Protein AF-A0A916VKD2-F1 (afdb_monomer_lite)

Structure (mmCIF, N/CA/C/O backbone):
data_AF-A0A916VKD2-F1
#
_entry.id   AF-A0A916VKD2-F1
#
loop_
_atom_site.group_PDB
_atom_site.id
_atom_site.type_symbol
_atom_site.label_atom_id
_atom_site.label_alt_id
_atom_site.label_comp_id
_atom_site.label_asym_id
_atom_site.label_entity_id
_atom_site.label_seq_id
_atom_site.pdbx_PDB_ins_code
_atom_site.Cartn_x
_atom_site.Cartn_y
_atom_site.Cartn_z
_atom_site.occupancy
_atom_site.B_iso_or_equiv
_atom_site.auth_seq_id
_atom_site.auth_comp_id
_atom_site.auth_asym_id
_atom_site.auth_atom_id
_atom_site.pdbx_PDB_model_num
ATOM 1 N N . MET A 1 1 ? -6.253 -3.872 7.130 1.00 96.81 1 MET A N 1
ATOM 2 C CA . MET A 1 1 ? -5.396 -2.713 6.812 1.00 96.81 1 MET A CA 1
ATOM 3 C C . MET A 1 1 ? -4.629 -2.945 5.514 1.00 96.81 1 MET A C 1
ATOM 5 O O . MET A 1 1 ? -4.054 -4.015 5.349 1.00 96.81 1 MET A O 1
ATOM 9 N N . GLU A 1 2 ? -4.593 -1.966 4.612 1.00 97.75 2 GLU A N 1
ATOM 10 C CA . GLU A 1 2 ? -3.700 -1.963 3.439 1.00 97.75 2 GLU A CA 1
ATOM 11 C C . GLU A 1 2 ? -2.477 -1.068 3.691 1.00 97.75 2 GLU A C 1
ATOM 13 O O . GLU A 1 2 ? -2.621 0.100 4.051 1.00 97.75 2 GLU A O 1
ATOM 18 N N . LEU A 1 3 ? -1.279 -1.623 3.495 1.00 97.94 3 LEU A N 1
ATOM 19 C CA . LEU A 1 3 ? 0.017 -0.969 3.684 1.00 97.94 3 LEU A CA 1
ATOM 20 C C . LEU A 1 3 ? 0.555 -0.453 2.347 1.00 97.94 3 LEU A C 1
ATOM 22 O O . LEU A 1 3 ? 0.993 -1.248 1.503 1.00 97.94 3 LEU A O 1
ATOM 26 N N . GLY A 1 4 ? 0.566 0.871 2.183 1.00 96.94 4 GLY A N 1
ATOM 27 C CA . GLY A 1 4 ? 0.876 1.525 0.912 1.00 96.94 4 GLY A CA 1
ATOM 28 C C . GLY A 1 4 ? -0.304 1.429 -0.054 1.00 96.94 4 GLY A C 1
ATOM 29 O O . GLY A 1 4 ? -0.173 0.864 -1.137 1.00 96.94 4 GLY A O 1
ATOM 30 N N . VAL A 1 5 ? -1.467 1.939 0.367 1.00 97.50 5 VAL A N 1
ATOM 31 C CA . VAL A 1 5 ? -2.735 1.897 -0.390 1.00 97.50 5 VAL A CA 1
ATOM 32 C C . VAL A 1 5 ? -2.654 2.651 -1.722 1.00 97.50 5 VAL A C 1
ATOM 34 O O . VAL A 1 5 ? -3.460 2.419 -2.632 1.00 97.50 5 VAL A O 1
ATOM 37 N N . GLY A 1 6 ? -1.680 3.550 -1.878 1.00 96.88 6 GLY A N 1
ATOM 38 C CA . GLY A 1 6 ? -1.437 4.296 -3.099 1.00 96.88 6 GLY A CA 1
ATOM 39 C C . GLY A 1 6 ? -2.689 5.037 -3.551 1.00 96.88 6 GLY A C 1
ATOM 40 O O . GLY A 1 6 ? -3.301 5.791 -2.801 1.00 96.88 6 GLY A O 1
ATOM 41 N N . THR A 1 7 ? -3.093 4.805 -4.800 1.00 97.31 7 THR A N 1
ATOM 42 C CA . THR A 1 7 ? -4.310 5.407 -5.373 1.00 97.31 7 THR A CA 1
ATOM 43 C C . THR A 1 7 ? -5.590 4.612 -5.073 1.00 97.31 7 THR A C 1
ATOM 45 O O . THR A 1 7 ? -6.645 4.930 -5.618 1.00 97.31 7 THR A O 1
ATOM 48 N N . GLY A 1 8 ? -5.531 3.555 -4.258 1.00 96.94 8 GLY A N 1
ATOM 49 C CA . GLY A 1 8 ? -6.698 2.770 -3.841 1.00 96.94 8 GLY A CA 1
ATOM 50 C C . GLY A 1 8 ? -7.229 1.776 -4.879 1.00 96.94 8 GLY A C 1
ATOM 51 O O . GLY A 1 8 ? -8.409 1.450 -4.850 1.00 96.94 8 GLY A O 1
ATOM 52 N N . LEU A 1 9 ? -6.404 1.304 -5.824 1.00 96.06 9 LEU A N 1
ATOM 53 C CA . LEU A 1 9 ? -6.847 0.344 -6.857 1.00 96.06 9 LEU A CA 1
ATOM 54 C C . LEU A 1 9 ? -7.313 -0.995 -6.269 1.00 96.06 9 LEU A C 1
ATOM 56 O O . LEU A 1 9 ? -8.299 -1.569 -6.734 1.00 96.06 9 LEU A O 1
ATOM 60 N N . VAL A 1 10 ? -6.576 -1.518 -5.287 1.00 95.50 10 VAL A N 1
ATOM 61 C CA . VAL A 1 10 ? -6.919 -2.786 -4.631 1.00 95.50 10 VAL A CA 1
ATOM 62 C C . VAL A 1 10 ? -8.052 -2.562 -3.644 1.00 95.50 10 VAL A C 1
ATOM 64 O O . VAL A 1 10 ? -9.058 -3.266 -3.734 1.00 95.50 10 VAL A O 1
ATOM 67 N N . ALA A 1 11 ? -7.933 -1.536 -2.794 1.00 96.38 11 ALA A N 1
ATOM 68 C CA . ALA A 1 11 ? -8.989 -1.086 -1.894 1.00 96.38 11 ALA A CA 1
ATOM 69 C C . ALA A 1 11 ? -10.361 -1.012 -2.582 1.00 96.38 11 ALA A C 1
ATOM 71 O O . ALA A 1 11 ? -11.310 -1.607 -2.086 1.00 96.38 11 ALA A O 1
ATOM 72 N N . GLU A 1 12 ? -10.464 -0.386 -3.764 1.00 96.75 12 GLU A N 1
ATOM 73 C CA . GLU A 1 12 ? -11.730 -0.247 -4.500 1.00 96.75 12 GLU A CA 1
ATOM 74 C C . GLU A 1 12 ? -12.382 -1.601 -4.797 1.00 96.75 12 GLU A C 1
ATOM 76 O O . GLU A 1 12 ? -13.587 -1.781 -4.622 1.00 96.75 12 GLU A O 1
ATOM 81 N N . LYS A 1 13 ? -11.586 -2.571 -5.248 1.00 95.69 13 LYS A N 1
ATOM 82 C CA . LYS A 1 13 ? -12.077 -3.918 -5.549 1.00 95.69 13 LYS A CA 1
ATOM 83 C C . LYS A 1 13 ? -12.440 -4.670 -4.274 1.00 95.69 13 LYS A C 1
ATOM 85 O O . LYS A 1 13 ? -13.422 -5.408 -4.275 1.00 95.69 13 LYS A O 1
ATOM 90 N N . LEU A 1 14 ? -11.650 -4.501 -3.216 1.00 95.12 14 LEU A N 1
ATOM 91 C CA . LEU A 1 14 ? -11.833 -5.202 -1.952 1.00 95.12 14 LEU A CA 1
ATOM 92 C C . LEU A 1 14 ? -13.121 -4.762 -1.258 1.00 95.12 14 LEU A C 1
ATOM 94 O O . LEU A 1 14 ? -13.959 -5.612 -0.976 1.00 95.12 14 LEU A O 1
ATOM 98 N N . ILE A 1 15 ? -13.322 -3.456 -1.070 1.00 94.88 15 ILE A N 1
ATOM 99 C CA . ILE A 1 15 ? -14.518 -2.917 -0.403 1.00 94.88 15 ILE A CA 1
ATOM 100 C C . ILE A 1 15 ? -15.796 -3.195 -1.204 1.00 94.88 15 ILE A C 1
ATOM 102 O O . ILE A 1 15 ? -16.846 -3.431 -0.624 1.00 94.88 15 ILE A O 1
ATOM 106 N N . LYS A 1 16 ? -15.720 -3.238 -2.544 1.00 94.25 16 LYS A N 1
ATOM 107 C CA . LYS A 1 16 ? -16.862 -3.633 -3.388 1.00 94.25 16 LYS A CA 1
ATOM 108 C C . LYS A 1 16 ? -17.229 -5.107 -3.210 1.00 94.25 16 LYS A C 1
ATOM 110 O O . LYS A 1 16 ? -18.401 -5.454 -3.287 1.00 94.25 16 LYS A O 1
ATOM 115 N N . LYS A 1 17 ? -16.234 -5.980 -3.023 1.00 96.25 17 LYS A N 1
ATOM 116 C CA . LYS A 1 17 ? -16.448 -7.424 -2.832 1.00 96.25 17 LYS A CA 1
ATOM 117 C C . LYS A 1 17 ? -16.842 -7.784 -1.403 1.00 96.25 17 LYS A C 1
ATOM 119 O O . LYS A 1 17 ? -17.549 -8.766 -1.214 1.00 96.25 17 LYS A O 1
ATOM 124 N N . LEU A 1 18 ? -16.362 -7.024 -0.426 1.00 95.06 18 LEU A N 1
ATOM 125 C CA . LEU A 1 18 ? -16.580 -7.235 1.000 1.00 95.06 18 LEU A CA 1
ATOM 126 C C . LEU A 1 18 ? -17.130 -5.933 1.604 1.00 95.06 18 LEU A C 1
ATOM 128 O O . LEU A 1 18 ? -16.378 -5.215 2.251 1.00 95.06 18 LEU A O 1
ATOM 132 N N . PRO A 1 19 ? -18.407 -5.587 1.374 1.00 90.50 19 PRO A N 1
ATOM 133 C CA . PRO A 1 19 ? -18.957 -4.285 1.771 1.00 90.50 19 PRO A CA 1
ATOM 134 C C . PRO A 1 19 ? -18.961 -4.050 3.286 1.00 90.50 19 PRO A C 1
ATOM 136 O O . PRO A 1 19 ? -18.865 -2.910 3.722 1.00 90.50 19 PRO A O 1
ATOM 139 N N . GLU A 1 20 ? -19.007 -5.123 4.076 1.00 93.94 20 GLU A N 1
ATOM 140 C CA . GLU A 1 20 ? -19.009 -5.072 5.544 1.00 93.94 20 GLU A CA 1
ATOM 141 C C . GLU A 1 20 ? -17.596 -5.004 6.152 1.00 93.94 20 GLU A C 1
ATOM 143 O O . GLU A 1 20 ? -17.440 -5.049 7.372 1.00 93.94 20 GLU A O 1
ATOM 148 N N . ILE A 1 21 ? -16.539 -4.965 5.330 1.00 94.50 21 ILE A N 1
ATOM 149 C CA . ILE A 1 21 ? -15.171 -4.937 5.849 1.00 94.50 21 ILE A CA 1
ATOM 150 C C . ILE A 1 21 ? -14.853 -3.568 6.465 1.00 94.50 21 ILE A C 1
ATOM 152 O O . ILE A 1 21 ? -14.966 -2.529 5.815 1.00 94.50 21 ILE A O 1
ATOM 156 N N . ASP A 1 22 ? -14.366 -3.571 7.705 1.00 95.00 22 ASP A N 1
ATOM 157 C CA . ASP A 1 22 ? -13.750 -2.391 8.315 1.00 95.00 22 ASP A CA 1
ATOM 158 C C . ASP A 1 22 ? -12.355 -2.178 7.705 1.00 95.00 22 ASP A C 1
ATOM 160 O O . ASP A 1 22 ? -11.349 -2.778 8.106 1.00 95.00 22 ASP A O 1
ATOM 164 N N . PHE A 1 23 ? -12.319 -1.384 6.634 1.00 96.62 23 PHE A N 1
ATOM 165 C CA . PHE A 1 23 ? -11.113 -1.115 5.865 1.00 96.62 23 PHE A CA 1
ATOM 166 C C . PHE A 1 23 ? -10.438 0.186 6.295 1.00 96.62 23 PHE A C 1
ATOM 168 O O . PHE A 1 23 ? -11.039 1.259 6.266 1.00 96.62 23 PHE A O 1
ATOM 175 N N . LEU A 1 24 ? -9.130 0.092 6.541 1.00 97.62 24 LEU A N 1
ATOM 176 C CA . LEU A 1 24 ? -8.231 1.233 6.664 1.00 97.62 24 LEU A CA 1
ATOM 177 C C . LEU A 1 24 ? -7.041 1.052 5.721 1.00 97.62 24 LEU A C 1
ATOM 179 O O . LEU A 1 24 ? -6.381 0.008 5.739 1.00 97.62 24 LEU A O 1
ATOM 183 N N . GLY A 1 25 ? -6.765 2.068 4.909 1.00 97.62 25 GLY A N 1
ATOM 184 C CA . GLY A 1 25 ? -5.574 2.140 4.066 1.00 97.62 25 GLY A CA 1
ATOM 185 C C . GLY A 1 25 ? -4.610 3.209 4.564 1.00 97.62 25 GLY A C 1
ATOM 186 O O . GLY A 1 25 ? -5.041 4.308 4.914 1.00 97.62 25 GLY A O 1
ATOM 187 N N . ILE A 1 26 ? -3.313 2.909 4.559 1.00 98.00 26 ILE A N 1
ATOM 188 C CA . ILE A 1 26 ? -2.268 3.896 4.842 1.00 98.00 26 ILE A CA 1
ATOM 189 C C . ILE A 1 26 ? -1.365 4.118 3.639 1.00 98.00 26 ILE A C 1
ATOM 191 O O . ILE A 1 26 ? -1.062 3.179 2.902 1.00 98.00 26 ILE A O 1
ATOM 195 N N . ASP A 1 27 ? -0.883 5.341 3.468 1.00 98.06 27 ASP A N 1
ATOM 196 C CA . ASP A 1 27 ? 0.214 5.653 2.552 1.00 98.06 27 ASP A CA 1
ATOM 197 C C . ASP A 1 27 ? 1.047 6.803 3.118 1.00 98.06 27 ASP A C 1
ATOM 199 O O . ASP A 1 27 ? 0.496 7.692 3.765 1.00 98.06 27 ASP A O 1
ATOM 203 N N . PHE A 1 28 ? 2.352 6.819 2.843 1.00 96.25 28 PHE A N 1
ATOM 204 C CA . PHE A 1 28 ? 3.228 7.920 3.255 1.00 96.25 28 PHE A CA 1
ATOM 205 C C . PHE A 1 28 ? 3.158 9.113 2.284 1.00 96.25 28 PHE A C 1
ATOM 207 O O . PHE A 1 28 ? 3.657 10.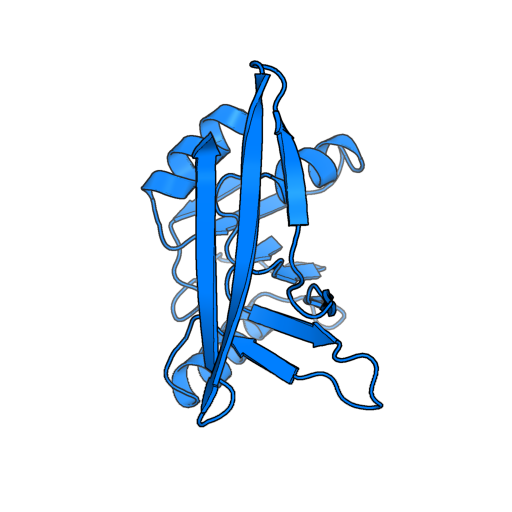198 2.592 1.00 96.25 28 PHE A O 1
ATOM 214 N N . THR A 1 29 ? 2.557 8.923 1.106 1.00 96.38 29 THR A N 1
ATOM 215 C CA . THR A 1 29 ? 2.449 9.919 0.041 1.00 96.38 29 THR A CA 1
ATOM 216 C C . THR A 1 29 ? 1.050 10.529 0.019 1.00 96.38 29 THR A C 1
ATOM 218 O O . THR A 1 29 ? 0.100 9.956 -0.517 1.00 96.38 29 THR A O 1
ATOM 221 N N . GLU A 1 30 ? 0.920 11.752 0.527 1.00 96.94 30 GLU A N 1
ATOM 222 C CA . GLU A 1 30 ? -0.369 12.449 0.612 1.00 96.94 30 GLU A CA 1
ATOM 223 C C . GLU A 1 30 ? -1.067 12.608 -0.753 1.00 96.94 30 GLU A C 1
ATOM 225 O O . GLU A 1 30 ? -2.279 12.417 -0.872 1.00 96.94 30 GLU A O 1
ATOM 230 N N . SER A 1 31 ? -0.307 12.873 -1.821 1.00 97.38 31 SER A N 1
ATOM 231 C CA . SER A 1 31 ? -0.864 13.018 -3.174 1.00 97.38 31 SER A CA 1
ATOM 232 C C . SER A 1 31 ? -1.495 11.728 -3.714 1.00 97.38 31 SER A C 1
ATOM 234 O O . SER A 1 31 ? -2.428 11.787 -4.520 1.00 97.38 31 SER A O 1
ATOM 236 N N . MET A 1 32 ? -1.040 10.559 -3.251 1.00 97.25 32 MET A N 1
ATOM 237 C CA . MET A 1 32 ? -1.661 9.274 -3.574 1.00 97.25 32 MET A CA 1
ATOM 238 C C . MET A 1 32 ? -2.979 9.105 -2.820 1.00 97.25 32 MET A C 1
ATOM 240 O O . MET A 1 32 ? -3.988 8.755 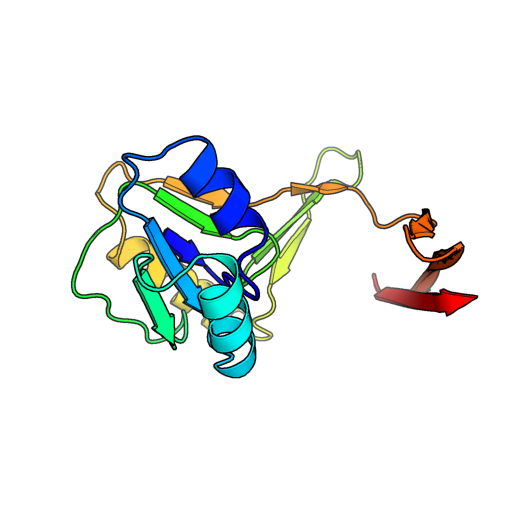-3.437 1.00 97.25 32 MET A O 1
ATOM 244 N N . LEU A 1 33 ? -3.015 9.476 -1.537 1.00 97.69 33 LEU A N 1
ATOM 245 C CA . LEU A 1 33 ? -4.237 9.447 -0.729 1.00 97.69 33 LEU A CA 1
ATOM 246 C C . LEU A 1 33 ? -5.316 10.396 -1.247 1.00 97.69 33 LEU A C 1
ATOM 248 O O . LEU A 1 33 ? -6.497 10.060 -1.187 1.00 97.69 33 LEU A O 1
ATOM 252 N N . LEU A 1 34 ? -4.946 11.553 -1.803 1.00 97.00 34 LEU A N 1
ATOM 253 C CA . LEU A 1 34 ? -5.901 12.437 -2.481 1.00 97.00 34 LEU A CA 1
ATOM 254 C C . LEU A 1 34 ? -6.595 11.723 -3.650 1.00 97.00 34 LEU A C 1
ATOM 256 O O . LEU A 1 34 ? -7.821 11.774 -3.761 1.00 97.00 34 LEU A O 1
ATOM 260 N N . LYS A 1 35 ? -5.837 10.995 -4.479 1.00 97.81 35 LYS A N 1
ATOM 261 C CA . LYS A 1 35 ? -6.392 10.185 -5.578 1.00 97.81 35 LYS A CA 1
ATOM 262 C C . LYS A 1 35 ? -7.226 9.012 -5.055 1.00 97.81 35 LYS A C 1
ATOM 264 O O . LYS A 1 35 ? -8.288 8.730 -5.605 1.00 97.81 35 LYS A O 1
ATOM 269 N N . ALA A 1 36 ? -6.785 8.357 -3.981 1.00 97.69 36 ALA A N 1
ATOM 270 C CA . ALA A 1 36 ? -7.539 7.277 -3.347 1.00 97.69 36 ALA A CA 1
ATOM 271 C C . ALA A 1 36 ? -8.886 7.765 -2.800 1.00 97.69 36 ALA A C 1
ATOM 273 O O . ALA A 1 36 ? -9.906 7.139 -3.067 1.00 97.69 36 ALA A O 1
ATOM 274 N N . ARG A 1 37 ? -8.928 8.920 -2.124 1.00 96.81 37 ARG A N 1
ATOM 275 C CA . ARG A 1 37 ? -10.176 9.537 -1.638 1.00 96.81 37 ARG A CA 1
ATOM 276 C C . ARG A 1 37 ? -11.154 9.844 -2.771 1.00 96.81 37 ARG A C 1
ATOM 278 O O . ARG A 1 37 ? -12.349 9.607 -2.625 1.00 96.81 37 ARG A O 1
ATOM 285 N N . GLN A 1 38 ? -10.659 10.336 -3.908 1.00 96.56 38 GLN A N 1
ATOM 286 C CA . GLN A 1 38 ? -11.494 10.565 -5.093 1.00 96.56 38 GLN A CA 1
ATOM 287 C C . GLN A 1 38 ? -12.073 9.259 -5.653 1.00 96.56 38 GLN A C 1
ATOM 289 O O . GLN A 1 38 ? -13.226 9.238 -6.072 1.00 96.56 38 GLN A O 1
ATOM 294 N N . ARG A 1 39 ? -11.293 8.171 -5.642 1.00 96.81 39 ARG A N 1
ATOM 295 C CA . ARG A 1 39 ? -11.714 6.858 -6.151 1.00 96.81 39 ARG A CA 1
ATOM 296 C C . ARG A 1 39 ? -12.687 6.131 -5.223 1.00 96.81 39 ARG A C 1
ATOM 298 O O . ARG A 1 39 ? -13.659 5.556 -5.697 1.00 96.81 39 ARG A O 1
ATOM 305 N N . LEU A 1 40 ? -12.397 6.107 -3.926 1.00 95.19 40 LEU A N 1
ATOM 306 C CA . LEU A 1 40 ? -13.107 5.288 -2.937 1.00 95.19 40 LEU A CA 1
ATOM 307 C C . LEU A 1 40 ? -14.295 6.018 -2.297 1.00 95.19 40 LEU A C 1
ATOM 309 O O . LEU A 1 40 ? -15.158 5.384 -1.694 1.00 95.19 40 LEU A O 1
ATOM 313 N N . GLY A 1 41 ? -14.350 7.344 -2.433 1.00 90.00 41 GLY A N 1
ATOM 314 C CA . GLY A 1 41 ? -15.310 8.188 -1.735 1.00 90.00 41 GLY A CA 1
ATOM 315 C C . GLY A 1 41 ? -14.863 8.536 -0.311 1.00 90.00 41 GLY A C 1
ATOM 316 O O . GLY A 1 41 ? -13.823 8.098 0.178 1.00 90.00 41 GLY A O 1
ATOM 317 N N . LYS A 1 42 ? -15.662 9.368 0.368 1.00 80.81 42 LYS A N 1
ATOM 318 C CA . LYS A 1 42 ? -15.329 9.927 1.693 1.00 80.81 42 LYS A CA 1
ATOM 319 C C . LYS A 1 42 ? -15.508 8.950 2.863 1.00 80.81 42 LYS A C 1
ATOM 321 O O . LYS A 1 42 ? -15.063 9.259 3.959 1.00 80.81 42 LYS A O 1
ATOM 326 N N . ASN A 1 43 ? -16.144 7.801 2.636 1.00 83.56 43 ASN A N 1
ATOM 327 C CA . ASN A 1 43 ? -16.535 6.869 3.701 1.00 83.56 43 ASN A CA 1
ATOM 328 C C . ASN A 1 43 ? -15.472 5.802 4.007 1.00 83.56 43 ASN A C 1
ATOM 330 O O . ASN A 1 43 ? -15.699 4.950 4.856 1.00 83.56 43 ASN A O 1
ATOM 334 N N . VAL A 1 44 ? -14.330 5.824 3.314 1.00 92.81 44 VAL A N 1
ATOM 335 C CA . VAL A 1 44 ? -13.241 4.866 3.532 1.00 92.81 44 VAL A CA 1
ATOM 336 C C . VAL A 1 44 ? -12.139 5.519 4.359 1.00 92.81 44 VAL A C 1
ATOM 338 O O . VAL A 1 44 ? -11.660 6.601 4.007 1.00 92.81 44 VAL A O 1
ATOM 341 N N . ALA A 1 45 ? -11.713 4.858 5.438 1.00 95.62 45 ALA A N 1
ATOM 342 C CA . ALA A 1 45 ? -10.631 5.347 6.284 1.00 95.62 45 ALA A CA 1
ATOM 343 C C . ALA A 1 45 ? -9.292 5.289 5.530 1.00 95.62 45 ALA A C 1
ATOM 345 O O . ALA A 1 45 ? -8.820 4.224 5.123 1.00 95.62 45 ALA A O 1
ATOM 346 N N . LEU A 1 46 ? -8.682 6.459 5.330 1.00 97.69 46 LEU A N 1
ATOM 347 C CA . LEU A 1 46 ? -7.416 6.629 4.620 1.00 97.69 46 LEU A CA 1
ATOM 348 C C . LEU A 1 46 ? -6.504 7.571 5.402 1.00 97.69 46 LEU A C 1
ATOM 350 O O . LEU A 1 46 ? -6.806 8.762 5.511 1.00 97.69 46 LEU A O 1
ATOM 354 N N . HIS A 1 47 ? -5.403 7.045 5.933 1.00 97.44 47 HIS A N 1
ATOM 355 C CA . HIS A 1 47 ? -4.512 7.777 6.833 1.00 97.44 47 HIS A CA 1
ATOM 356 C C . HIS A 1 47 ? -3.160 8.058 6.164 1.00 97.44 47 HIS A C 1
ATOM 358 O O . HIS A 1 47 ? -2.596 7.204 5.475 1.00 97.44 47 HIS A O 1
ATOM 364 N N . HIS A 1 48 ? -2.655 9.279 6.356 1.00 97.75 48 HIS A N 1
ATOM 365 C CA . HIS A 1 48 ? -1.319 9.674 5.913 1.00 97.75 48 HIS A CA 1
ATOM 366 C C . HIS A 1 48 ? -0.307 9.259 6.970 1.00 97.75 48 HIS A C 1
ATOM 368 O O . HIS A 1 48 ? -0.117 9.954 7.958 1.00 97.75 48 HIS A O 1
ATOM 374 N N . GLU A 1 49 ? 0.302 8.096 6.768 1.00 97.69 49 GLU A N 1
ATOM 375 C CA . GLU A 1 49 ? 1.107 7.436 7.790 1.00 97.69 49 GLU A CA 1
ATOM 376 C C . GLU A 1 49 ? 2.367 6.830 7.195 1.00 97.69 49 GLU A C 1
ATOM 378 O O . GLU A 1 49 ? 2.398 6.345 6.061 1.00 97.69 49 GLU A O 1
ATOM 383 N N . ASN A 1 50 ? 3.419 6.805 8.006 1.00 96.94 50 ASN A N 1
ATOM 384 C CA . ASN A 1 50 ? 4.647 6.100 7.688 1.00 96.94 50 ASN A CA 1
ATOM 385 C C . ASN A 1 50 ? 4.663 4.768 8.436 1.00 96.94 50 ASN A C 1
ATOM 387 O O . ASN A 1 50 ? 4.639 4.743 9.661 1.00 96.94 50 ASN A O 1
ATOM 391 N N . VAL A 1 51 ? 4.794 3.653 7.716 1.00 97.31 51 VAL A N 1
ATOM 392 C CA . VAL A 1 51 ? 4.840 2.302 8.307 1.00 97.31 51 VAL A CA 1
ATOM 393 C C . VAL A 1 51 ? 5.897 2.146 9.417 1.00 97.31 51 VAL A C 1
ATOM 395 O O . VAL A 1 51 ? 5.750 1.314 10.309 1.00 97.31 51 VAL A O 1
ATOM 398 N N . LEU A 1 52 ? 6.956 2.965 9.411 1.00 97.56 52 LEU A N 1
ATOM 399 C CA . LEU A 1 52 ? 8.017 2.962 10.426 1.00 97.56 52 LEU A CA 1
ATOM 400 C C . LEU A 1 52 ? 7.638 3.635 11.749 1.00 97.56 52 LEU A C 1
ATOM 402 O O . LEU A 1 52 ? 8.373 3.468 12.728 1.00 97.56 52 LEU A O 1
ATOM 406 N N . THR A 1 53 ? 6.588 4.453 11.758 1.00 97.06 53 THR A N 1
ATOM 407 C CA . THR A 1 53 ? 6.209 5.306 12.896 1.00 97.06 53 THR A CA 1
ATOM 408 C C . THR A 1 53 ? 4.709 5.359 13.157 1.00 97.06 53 THR A C 1
ATOM 410 O O . THR A 1 53 ? 4.324 6.017 14.111 1.00 97.06 53 THR A O 1
ATOM 413 N N . MET A 1 54 ? 3.885 4.710 12.327 1.00 96.44 54 MET A N 1
ATOM 414 C CA . MET A 1 54 ? 2.433 4.690 12.485 1.00 96.44 54 MET A CA 1
ATOM 415 C C . MET A 1 54 ? 2.047 4.208 13.882 1.00 96.44 54 MET A C 1
ATOM 417 O O . MET A 1 54 ? 2.641 3.250 14.387 1.00 96.44 54 MET A O 1
ATOM 421 N N . ASP A 1 55 ? 1.040 4.860 14.443 1.00 95.56 55 ASP A N 1
ATOM 422 C CA . ASP A 1 55 ? 0.318 4.448 15.637 1.00 95.56 55 ASP A CA 1
ATOM 423 C C . ASP A 1 55 ? -1.162 4.708 15.367 1.00 95.56 55 ASP A C 1
ATOM 425 O O . ASP A 1 55 ? -1.612 5.849 15.296 1.00 95.56 55 ASP A O 1
ATOM 429 N N . LEU A 1 56 ? -1.897 3.640 15.077 1.00 95.19 56 LEU A N 1
ATOM 430 C CA . LEU A 1 56 ? -3.290 3.726 14.648 1.00 95.19 56 LEU A CA 1
ATOM 431 C C . LEU A 1 56 ? -4.261 3.546 15.819 1.00 95.19 56 LEU A C 1
ATOM 433 O O . LEU A 1 56 ? -5.467 3.502 15.584 1.00 95.19 56 LEU A O 1
ATOM 437 N N . GLU A 1 57 ? -3.746 3.374 17.045 1.00 92.62 57 GLU A N 1
ATOM 438 C CA . GLU A 1 57 ? -4.517 3.128 18.274 1.00 92.62 57 GLU A CA 1
ATOM 439 C C . GLU A 1 57 ? -5.536 1.974 18.151 1.00 92.62 57 GLU A C 1
ATOM 441 O O . GLU A 1 57 ? -6.525 1.889 18.879 1.00 92.62 57 GLU A O 1
ATOM 446 N N . ARG A 1 58 ? -5.310 1.051 17.208 1.00 94.88 58 ARG A N 1
ATOM 447 C CA . ARG A 1 58 ? -6.196 -0.082 16.932 1.00 94.88 58 ARG A CA 1
ATOM 448 C C . ARG A 1 58 ? -5.436 -1.278 16.382 1.00 94.88 58 ARG A C 1
ATOM 450 O O . ARG A 1 58 ? -4.393 -1.136 15.744 1.00 94.88 58 ARG A O 1
ATOM 457 N N . LYS A 1 59 ? -6.017 -2.462 16.575 1.00 97.69 59 LYS A N 1
ATOM 458 C CA . LYS A 1 59 ? -5.531 -3.714 15.990 1.00 97.69 59 LYS A CA 1
ATOM 459 C C . LYS A 1 59 ? -6.391 -4.160 14.809 1.00 97.69 59 LYS A C 1
ATOM 461 O O . LYS A 1 59 ? -7.562 -3.791 14.703 1.00 97.69 59 LYS A O 1
ATOM 466 N N . PHE A 1 60 ? -5.797 -4.955 13.924 1.00 98.25 60 PHE A N 1
ATOM 467 C CA . PHE A 1 60 ? -6.426 -5.493 12.722 1.00 98.25 60 PHE A CA 1
ATOM 468 C C . PHE A 1 60 ? -6.336 -7.021 12.676 1.00 98.25 60 PHE A C 1
ATOM 470 O O . PHE A 1 60 ? -5.333 -7.614 13.077 1.00 98.25 60 PHE A O 1
ATOM 477 N N . ASP A 1 61 ? -7.352 -7.653 12.091 1.00 98.31 61 ASP A N 1
ATOM 478 C CA . ASP A 1 61 ? -7.343 -9.095 11.802 1.00 98.31 61 ASP A CA 1
ATOM 479 C C . ASP A 1 61 ? -6.426 -9.444 10.627 1.00 98.31 61 ASP A C 1
ATOM 481 O O . ASP A 1 61 ? -5.879 -10.543 10.539 1.00 98.31 61 ASP A O 1
ATOM 485 N N . ALA A 1 62 ? -6.228 -8.492 9.716 1.00 97.81 62 ALA A N 1
ATOM 486 C CA . ALA A 1 62 ? -5.297 -8.639 8.615 1.00 97.81 62 ALA A CA 1
ATOM 487 C C . ALA A 1 62 ? -4.664 -7.305 8.215 1.00 97.81 62 ALA A C 1
ATOM 489 O O . ALA A 1 62 ? -5.331 -6.266 8.130 1.00 97.81 62 ALA A O 1
ATOM 490 N N . ALA A 1 63 ? -3.381 -7.363 7.884 1.00 97.81 63 ALA A N 1
ATOM 491 C CA . ALA A 1 63 ? -2.653 -6.345 7.151 1.00 97.81 63 ALA A CA 1
ATOM 492 C C . ALA A 1 63 ? -2.165 -6.950 5.834 1.00 97.81 63 ALA A C 1
ATOM 494 O O . ALA A 1 63 ? -1.772 -8.116 5.793 1.00 97.81 63 ALA A O 1
ATOM 495 N N . PHE A 1 64 ? -2.172 -6.180 4.753 1.00 97.25 64 PHE A N 1
ATOM 496 C CA . PHE A 1 64 ? -1.610 -6.645 3.493 1.00 97.25 64 PHE A CA 1
ATOM 497 C C . PHE A 1 64 ? -0.840 -5.554 2.766 1.00 97.25 64 PHE A C 1
ATOM 499 O O . PHE A 1 64 ? -1.155 -4.373 2.899 1.00 97.25 64 PHE A O 1
ATOM 506 N N . SER A 1 65 ? 0.162 -5.950 1.983 1.00 96.25 65 SER A N 1
ATOM 507 C CA . SER A 1 65 ? 0.855 -5.054 1.057 1.00 96.25 65 SER A CA 1
ATOM 508 C C . SER A 1 65 ? 0.806 -5.622 -0.355 1.00 96.25 65 SER A C 1
ATOM 510 O O . SER A 1 65 ? 1.204 -6.765 -0.583 1.00 96.25 65 SER A O 1
ATOM 512 N N . ASN A 1 66 ? 0.301 -4.819 -1.296 1.00 92.06 66 ASN A N 1
ATOM 513 C CA . ASN A 1 66 ? 0.250 -5.156 -2.716 1.00 92.06 66 ASN A CA 1
ATOM 514 C C . ASN A 1 66 ? 1.181 -4.234 -3.511 1.00 92.06 66 ASN A C 1
ATOM 516 O O . ASN A 1 66 ? 0.739 -3.273 -4.142 1.00 92.06 66 ASN A O 1
ATOM 520 N N . GLY A 1 67 ? 2.488 -4.491 -3.426 1.00 81.25 67 GLY A N 1
ATOM 521 C CA . GLY A 1 67 ? 3.512 -3.642 -4.044 1.00 81.25 67 GLY A CA 1
ATOM 522 C C . GLY A 1 67 ? 3.639 -2.240 -3.435 1.00 81.25 67 GLY A C 1
ATOM 523 O O . GLY A 1 67 ? 4.305 -1.395 -4.029 1.00 81.25 67 GLY A O 1
ATOM 524 N N . GLY A 1 68 ? 3.013 -2.008 -2.275 1.00 84.12 68 GLY A N 1
ATOM 525 C CA . GLY A 1 68 ? 3.005 -0.732 -1.562 1.00 84.12 68 GLY A CA 1
ATOM 526 C C . GLY A 1 68 ? 4.281 -0.508 -0.755 1.00 84.12 68 GLY A C 1
ATOM 527 O O . GLY A 1 68 ? 5.100 0.323 -1.118 1.00 84.12 68 GLY A O 1
ATOM 528 N N . VAL A 1 69 ? 4.471 -1.263 0.330 1.00 92.12 69 VAL A N 1
ATOM 529 C CA . VAL A 1 69 ? 5.701 -1.243 1.149 1.00 92.12 69 VAL A CA 1
ATOM 530 C C . VAL A 1 69 ? 6.582 -2.439 0.806 1.00 92.12 69 VAL A C 1
ATOM 532 O O . VAL A 1 69 ? 7.791 -2.289 0.621 1.00 92.12 69 VAL A O 1
ATOM 535 N N . TRP A 1 70 ? 5.957 -3.612 0.688 1.00 94.19 70 TRP A N 1
ATOM 536 C CA . TRP A 1 70 ? 6.624 -4.889 0.473 1.00 94.19 70 TRP A CA 1
ATOM 537 C C . TRP A 1 70 ? 5.963 -5.690 -0.638 1.00 94.19 70 TRP A C 1
ATOM 539 O O . TRP A 1 70 ? 4.783 -5.506 -0.951 1.00 94.19 70 TRP A O 1
ATOM 549 N N . ASN A 1 71 ? 6.726 -6.612 -1.211 1.00 90.88 71 ASN A N 1
ATOM 550 C CA . ASN A 1 71 ? 6.245 -7.537 -2.223 1.00 90.88 71 ASN A CA 1
ATOM 551 C C . ASN A 1 71 ? 7.134 -8.778 -2.287 1.00 90.88 71 ASN A C 1
ATOM 553 O O . ASN A 1 71 ? 8.295 -8.723 -1.882 1.00 90.88 71 ASN A O 1
ATOM 557 N N . PHE A 1 72 ? 6.622 -9.858 -2.862 1.00 90.88 72 PHE A N 1
ATOM 558 C CA . PHE A 1 72 ? 7.439 -10.995 -3.269 1.00 90.88 72 PHE A CA 1
ATOM 559 C C . PHE A 1 72 ? 7.399 -11.163 -4.784 1.00 90.88 72 PHE A C 1
ATOM 561 O O . PHE A 1 72 ? 6.363 -10.959 -5.415 1.00 90.88 72 PHE A O 1
ATOM 568 N N . LEU A 1 73 ? 8.530 -11.547 -5.362 1.00 88.19 73 LEU A N 1
ATOM 569 C CA . LEU A 1 73 ? 8.624 -11.992 -6.744 1.00 88.19 73 LEU A CA 1
ATOM 570 C C . LEU A 1 73 ? 8.748 -13.509 -6.770 1.00 88.19 73 LEU A C 1
ATOM 572 O O . LEU A 1 73 ? 9.624 -14.073 -6.113 1.00 88.19 73 LEU A O 1
ATOM 576 N N . ASP A 1 74 ? 7.899 -14.133 -7.567 1.00 88.19 74 ASP A N 1
ATOM 577 C CA . ASP A 1 74 ? 8.021 -15.519 -7.980 1.00 88.19 74 ASP A CA 1
ATOM 578 C C . ASP A 1 74 ? 8.789 -15.574 -9.305 1.00 88.19 74 ASP A C 1
ATOM 580 O O . ASP A 1 74 ? 8.356 -15.011 -10.320 1.00 88.19 74 ASP A O 1
ATOM 584 N N . LYS A 1 75 ? 9.954 -16.224 -9.282 1.00 79.38 75 LYS A N 1
ATOM 585 C CA . LYS A 1 75 ? 10.795 -16.424 -10.468 1.00 79.38 75 LYS A CA 1
ATOM 586 C C . LYS A 1 75 ? 10.463 -17.714 -11.232 1.00 79.38 75 LYS A C 1
ATOM 588 O O . LYS A 1 75 ? 11.103 -17.986 -12.242 1.00 79.38 75 LYS A O 1
ATOM 593 N N . GLY A 1 76 ? 9.459 -18.481 -10.802 1.00 70.69 76 GLY A N 1
ATOM 594 C CA . GLY A 1 76 ? 9.158 -19.812 -11.341 1.00 70.69 76 GLY A CA 1
ATOM 595 C C . GLY A 1 76 ? 10.136 -20.894 -10.868 1.00 70.69 76 GLY A C 1
ATOM 596 O O . GLY A 1 76 ? 10.140 -21.995 -11.412 1.00 70.69 76 GLY A O 1
ATOM 597 N N . GLU A 1 77 ? 10.960 -20.574 -9.870 1.00 67.31 77 GLU A N 1
ATOM 598 C CA . GLU A 1 77 ? 11.897 -21.475 -9.194 1.00 67.31 77 GLU A CA 1
ATOM 599 C C . GLU A 1 77 ? 11.348 -21.856 -7.804 1.00 67.31 77 GLU A C 1
ATOM 601 O O . GLU A 1 77 ? 10.240 -21.478 -7.430 1.00 67.31 77 GLU A O 1
ATOM 606 N N . 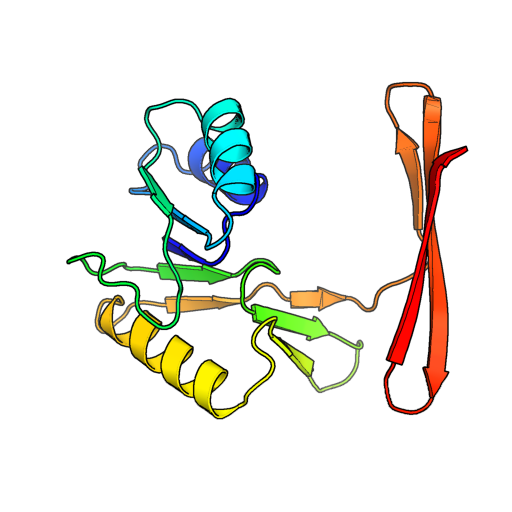THR A 1 78 ? 12.113 -22.597 -7.000 1.00 71.25 78 THR A N 1
ATOM 607 C CA . THR A 1 78 ? 11.723 -22.983 -5.629 1.00 71.25 78 THR A CA 1
ATOM 608 C C . THR A 1 78 ? 11.784 -21.838 -4.611 1.00 71.25 78 THR A C 1
ATOM 610 O O . THR A 1 78 ? 11.551 -22.067 -3.425 1.00 71.25 78 THR A O 1
ATOM 613 N N . GLU A 1 79 ? 12.123 -20.619 -5.038 1.00 79.75 79 GLU A N 1
ATOM 614 C CA . GLU A 1 79 ? 12.419 -19.494 -4.153 1.00 79.75 79 GLU A CA 1
ATOM 615 C C . GLU A 1 79 ? 11.624 -18.234 -4.512 1.00 79.75 79 GLU A C 1
ATOM 617 O O . GLU A 1 79 ? 11.520 -17.831 -5.673 1.00 79.75 79 GLU A O 1
ATOM 622 N N . TYR A 1 80 ? 11.116 -17.564 -3.476 1.00 86.88 80 TYR A N 1
ATOM 623 C CA . TYR A 1 80 ? 10.527 -16.234 -3.584 1.00 86.88 80 TYR A CA 1
ATOM 624 C C . TYR A 1 80 ? 11.562 -15.175 -3.214 1.00 86.88 80 TYR A C 1
ATOM 626 O O . TYR A 1 80 ? 12.198 -15.248 -2.163 1.00 86.88 80 TYR A O 1
ATOM 634 N N . THR A 1 81 ? 11.695 -14.140 -4.041 1.00 87.44 81 THR A N 1
ATOM 635 C CA . THR A 1 81 ? 12.552 -12.990 -3.726 1.00 87.44 81 THR A CA 1
ATOM 636 C C . THR A 1 81 ? 11.729 -11.897 -3.048 1.00 87.44 81 THR A C 1
ATOM 638 O O . THR A 1 81 ? 10.721 -11.453 -3.593 1.00 87.44 81 THR A O 1
ATOM 641 N N . PHE A 1 82 ? 12.157 -11.440 -1.872 1.00 89.44 82 PHE A N 1
ATOM 642 C CA . PHE A 1 82 ? 11.519 -10.334 -1.155 1.00 89.44 82 PHE A CA 1
ATOM 643 C C . PHE A 1 82 ? 11.973 -8.968 -1.689 1.00 89.44 82 PHE A C 1
ATOM 645 O O . PHE A 1 82 ? 13.166 -8.729 -1.868 1.00 89.44 82 PHE A O 1
ATOM 652 N N . PHE A 1 83 ? 11.024 -8.050 -1.867 1.00 86.94 83 PHE A N 1
ATOM 653 C CA . PHE A 1 83 ? 11.255 -6.663 -2.264 1.00 86.94 83 PHE A CA 1
ATOM 654 C C . PHE A 1 83 ? 10.654 -5.706 -1.246 1.00 86.94 83 PHE A C 1
ATOM 656 O O . PHE A 1 83 ? 9.574 -5.932 -0.697 1.00 86.94 83 PHE A O 1
ATOM 663 N N . SER A 1 84 ? 11.344 -4.589 -1.046 1.00 91.69 84 SER A N 1
ATOM 664 C CA . SER A 1 84 ? 10.926 -3.527 -0.146 1.00 91.69 84 SER A CA 1
ATOM 665 C C . SER A 1 84 ? 11.254 -2.173 -0.754 1.00 91.69 84 SER A C 1
ATOM 667 O O . SER A 1 84 ? 12.337 -1.984 -1.306 1.00 91.69 84 SER A O 1
ATOM 669 N N . HIS A 1 85 ? 10.353 -1.209 -0.584 1.00 90.75 85 HIS A N 1
ATOM 670 C CA . HIS A 1 85 ? 10.647 0.202 -0.870 1.00 90.75 85 HIS A CA 1
ATOM 671 C C . HIS A 1 85 ? 11.482 0.862 0.238 1.00 90.75 85 HIS A C 1
ATOM 673 O O . HIS A 1 85 ? 11.973 1.979 0.087 1.00 90.75 85 HIS A O 1
ATOM 679 N N . LEU A 1 86 ? 11.683 0.169 1.362 1.00 93.12 86 LEU A N 1
ATOM 680 C CA . LEU A 1 86 ? 12.59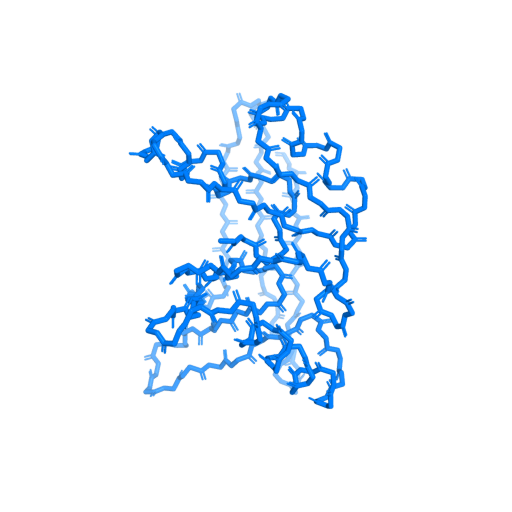7 0.583 2.421 1.00 93.12 86 LEU A CA 1
ATOM 681 C C . LEU A 1 86 ? 14.015 0.100 2.098 1.00 93.12 86 LEU A C 1
ATOM 683 O O . LEU A 1 86 ? 14.271 -1.099 2.064 1.00 93.12 86 LEU A O 1
ATOM 687 N N . VAL A 1 87 ? 14.945 1.043 1.939 1.00 89.50 87 VAL A N 1
ATOM 688 C CA . VAL A 1 87 ? 16.339 0.783 1.520 1.00 89.50 87 VAL A CA 1
ATOM 689 C C . VAL A 1 87 ? 17.168 0.042 2.578 1.00 89.50 87 VAL A C 1
ATOM 691 O O . VAL A 1 87 ? 18.101 -0.687 2.264 1.00 89.50 87 VAL A O 1
ATOM 694 N N . LYS A 1 88 ? 16.863 0.262 3.858 1.00 93.25 88 LYS A N 1
ATOM 695 C CA . LYS A 1 88 ? 17.677 -0.184 4.995 1.00 93.25 88 LYS A CA 1
ATOM 696 C C . LYS A 1 88 ? 17.046 -1.401 5.668 1.00 93.25 88 LYS A C 1
ATOM 698 O O . LYS A 1 88 ? 15.895 -1.321 6.090 1.00 93.25 88 LYS A O 1
ATOM 703 N N . VAL A 1 89 ? 17.807 -2.483 5.856 1.00 93.94 89 VAL A N 1
ATOM 704 C CA . VAL A 1 89 ? 17.330 -3.722 6.510 1.00 93.94 89 VAL A CA 1
ATOM 705 C C . VAL A 1 89 ? 16.751 -3.452 7.900 1.00 93.94 89 VAL A C 1
ATOM 707 O O . VAL A 1 89 ? 15.685 -3.957 8.238 1.00 93.94 89 VAL A O 1
ATOM 710 N N . GLN A 1 90 ? 17.376 -2.575 8.681 1.00 97.56 90 GLN A N 1
ATOM 711 C CA . GLN A 1 90 ? 16.863 -2.163 9.987 1.00 97.56 90 GLN A CA 1
ATOM 712 C C . GLN A 1 90 ? 15.482 -1.493 9.909 1.00 97.56 90 GLN A C 1
ATOM 714 O O . GLN A 1 90 ? 14.660 -1.676 10.802 1.00 97.56 90 GLN A O 1
ATOM 719 N N . ASN A 1 91 ? 15.198 -0.758 8.829 1.00 97.69 91 ASN A N 1
ATOM 720 C CA . ASN A 1 91 ? 13.886 -0.153 8.622 1.00 97.69 91 ASN A CA 1
ATOM 721 C C . ASN A 1 91 ? 12.862 -1.225 8.256 1.00 97.69 91 ASN A C 1
ATOM 723 O O . ASN A 1 91 ? 11.748 -1.167 8.757 1.00 97.69 91 ASN A O 1
ATOM 727 N N . ILE A 1 92 ? 13.249 -2.221 7.455 1.00 96.81 92 ILE A N 1
ATOM 728 C CA . ILE A 1 92 ? 12.399 -3.371 7.118 1.00 96.81 92 ILE A CA 1
ATOM 729 C C . ILE A 1 92 ? 11.989 -4.111 8.399 1.00 96.81 92 ILE A C 1
ATOM 731 O O . ILE A 1 92 ? 10.798 -4.275 8.666 1.00 96.81 92 ILE A O 1
ATOM 735 N N . ILE A 1 93 ? 12.958 -4.461 9.248 1.00 97.81 93 ILE A N 1
ATOM 736 C CA . ILE A 1 93 ? 12.709 -5.114 10.542 1.00 97.81 93 ILE A CA 1
ATOM 737 C C . ILE A 1 93 ? 11.791 -4.252 11.419 1.00 97.81 93 ILE A C 1
ATOM 739 O O . ILE A 1 93 ? 10.776 -4.737 11.918 1.00 97.81 93 ILE A O 1
ATOM 743 N N . LYS A 1 94 ? 12.091 -2.953 11.558 1.00 98.38 94 LYS A N 1
ATOM 744 C CA . LYS A 1 94 ? 11.260 -2.026 12.341 1.00 98.38 94 LYS A CA 1
ATOM 745 C C . LYS A 1 94 ? 9.824 -1.963 11.820 1.00 98.38 94 LYS A C 1
ATOM 747 O O . LYS A 1 94 ? 8.891 -1.995 12.615 1.00 98.38 94 LYS A O 1
ATOM 752 N N . SER A 1 95 ? 9.635 -1.889 10.504 1.00 97.75 95 SER A N 1
ATOM 753 C CA . SER A 1 95 ? 8.298 -1.860 9.908 1.00 97.75 95 SER A CA 1
ATOM 754 C C . SER A 1 95 ? 7.515 -3.149 10.158 1.00 97.75 95 SER A C 1
ATOM 756 O O . SER A 1 95 ? 6.317 -3.071 10.411 1.00 97.75 95 SER A O 1
ATOM 758 N N . PHE A 1 96 ? 8.166 -4.319 10.176 1.00 97.88 96 PHE A N 1
ATOM 759 C CA . PHE A 1 96 ? 7.494 -5.564 10.555 1.00 97.88 96 PHE A CA 1
ATOM 760 C C . PHE A 1 96 ? 7.065 -5.569 12.019 1.00 97.88 96 PHE A C 1
ATOM 762 O O . PHE A 1 96 ? 5.926 -5.932 12.298 1.00 97.88 96 PHE A O 1
ATOM 769 N N . HIS A 1 97 ? 7.918 -5.109 12.939 1.00 97.81 97 HIS A N 1
ATOM 770 C CA . HIS A 1 97 ? 7.520 -4.953 14.341 1.00 97.81 97 HIS A CA 1
ATOM 771 C C . HIS A 1 97 ? 6.339 -4.001 14.493 1.00 97.81 97 HIS A C 1
ATOM 773 O O . HIS A 1 97 ? 5.397 -4.303 15.220 1.00 97.81 97 HIS A O 1
ATOM 779 N N . ASN A 1 98 ? 6.359 -2.878 13.775 1.00 97.69 98 ASN A N 1
ATOM 780 C CA . ASN A 1 98 ? 5.284 -1.910 13.888 1.00 97.69 98 ASN A CA 1
ATOM 781 C C . ASN A 1 98 ? 3.960 -2.469 13.354 1.00 97.69 98 ASN A C 1
ATOM 783 O O . ASN A 1 98 ? 2.930 -2.339 14.006 1.00 97.69 98 ASN A O 1
ATOM 787 N N . VAL A 1 99 ? 3.978 -3.166 12.215 1.00 97.75 99 VAL A N 1
ATOM 788 C CA . VAL A 1 99 ? 2.786 -3.857 11.702 1.00 97.75 99 VAL A CA 1
ATOM 789 C C . VAL A 1 99 ? 2.316 -4.946 12.664 1.00 97.75 99 VAL A C 1
ATOM 791 O O . VAL A 1 99 ? 1.122 -5.024 12.928 1.00 97.75 99 VAL A O 1
ATOM 794 N N . ALA A 1 100 ? 3.224 -5.743 13.231 1.00 97.44 100 ALA A N 1
ATOM 795 C CA . ALA A 1 100 ? 2.875 -6.785 14.194 1.00 97.44 100 ALA A CA 1
ATOM 796 C C . ALA A 1 100 ? 2.186 -6.219 15.448 1.00 97.44 100 ALA A C 1
ATOM 798 O O . ALA A 1 100 ? 1.202 -6.791 15.904 1.00 97.44 100 ALA A O 1
ATOM 799 N N . ASN A 1 101 ? 2.626 -5.062 15.954 1.00 97.25 101 ASN A N 1
ATOM 800 C CA . ASN A 1 101 ? 1.982 -4.385 17.089 1.00 97.25 101 ASN A CA 1
ATOM 801 C C . ASN A 1 101 ? 0.535 -3.949 16.791 1.00 97.25 101 ASN A C 1
ATOM 803 O O . ASN A 1 101 ? -0.278 -3.839 17.708 1.00 97.25 101 ASN A O 1
ATOM 807 N N . HIS A 1 102 ? 0.210 -3.750 15.513 1.00 98.12 102 HIS A N 1
ATOM 808 C CA . HIS A 1 102 ? -1.124 -3.401 15.028 1.00 98.12 102 HIS A CA 1
ATOM 809 C C . HIS A 1 102 ? -1.933 -4.622 14.566 1.00 98.12 102 HIS A C 1
ATOM 811 O O . HIS A 1 102 ? -3.022 -4.464 14.018 1.00 98.12 102 HIS A O 1
ATOM 817 N N . LEU A 1 103 ? -1.448 -5.847 14.763 1.00 98.44 103 LEU A N 1
ATOM 818 C CA . LEU A 1 103 ? -2.210 -7.060 14.483 1.00 98.44 103 LEU A CA 1
ATOM 819 C C . LEU A 1 103 ? -2.777 -7.659 15.774 1.00 98.44 103 LEU A C 1
ATOM 821 O O . LEU A 1 103 ? -2.184 -7.578 16.854 1.00 98.44 103 LEU A O 1
ATOM 825 N N . ASN A 1 104 ? -3.952 -8.272 15.653 1.00 98.31 104 ASN A N 1
ATOM 826 C CA . ASN A 1 104 ? -4.458 -9.200 16.663 1.00 98.31 104 ASN A CA 1
ATOM 827 C C . ASN A 1 104 ? -3.526 -10.422 16.766 1.00 98.31 104 ASN A C 1
ATOM 829 O O . ASN A 1 104 ? -2.794 -10.715 15.823 1.00 98.31 104 ASN A O 1
ATOM 833 N N . ASP A 1 105 ? -3.576 -11.173 17.869 1.00 95.19 105 ASP A N 1
ATOM 834 C CA . ASP A 1 105 ? -2.659 -12.307 18.106 1.00 95.19 105 ASP A CA 1
ATOM 835 C C . ASP A 1 105 ? -2.753 -13.393 17.013 1.00 95.19 105 ASP A C 1
ATOM 837 O O . ASP A 1 105 ? -1.759 -14.019 16.651 1.00 95.19 105 ASP A O 1
ATOM 841 N N . ALA A 1 106 ? -3.946 -13.581 16.435 1.00 96.19 106 ALA A N 1
ATOM 842 C CA . ALA A 1 106 ? -4.188 -14.469 15.292 1.00 96.19 106 ALA A CA 1
ATOM 843 C C . ALA A 1 106 ? -4.155 -13.748 13.927 1.00 96.19 106 ALA A C 1
ATOM 845 O O . ALA A 1 106 ? -4.426 -14.364 12.888 1.00 96.19 106 ALA A O 1
ATOM 846 N N . GLY A 1 107 ? -3.842 -12.453 13.932 1.00 97.62 107 GLY A N 1
ATOM 847 C CA . GLY A 1 107 ? -3.867 -11.582 12.770 1.00 97.62 107 GLY A CA 1
ATOM 848 C C . GLY A 1 107 ? -2.856 -12.000 11.708 1.00 97.62 107 GLY A C 1
ATOM 849 O O . GLY A 1 107 ? -1.819 -12.605 11.993 1.00 97.62 107 GLY A O 1
ATOM 850 N N . LYS A 1 108 ? -3.171 -11.708 10.447 1.00 98.12 108 LYS A N 1
ATOM 851 C CA . LYS A 1 108 ? -2.351 -12.125 9.303 1.00 98.12 108 LYS A CA 1
ATOM 852 C C . LYS A 1 108 ? -1.680 -10.939 8.637 1.00 98.12 108 LYS A C 1
ATOM 854 O O . LYS A 1 108 ? -2.328 -9.942 8.336 1.00 98.12 108 LYS A O 1
ATOM 859 N N . LEU A 1 109 ? -0.395 -11.092 8.336 1.00 97.25 109 LEU A N 1
ATOM 860 C CA . LEU A 1 109 ? 0.290 -10.254 7.364 1.00 97.25 109 LEU A CA 1
ATOM 861 C C . LEU A 1 109 ? 0.328 -10.993 6.024 1.00 97.25 109 LEU A C 1
ATOM 863 O O . LEU A 1 109 ? 0.870 -12.092 5.933 1.00 97.25 109 LEU A O 1
ATOM 867 N N . ILE A 1 110 ? -0.278 -10.397 5.002 1.00 95.81 110 ILE A N 1
ATOM 868 C CA . ILE A 1 110 ? -0.433 -10.978 3.668 1.00 95.81 110 ILE A CA 1
ATOM 869 C C . ILE A 1 110 ? 0.406 -10.171 2.678 1.00 95.81 110 ILE A C 1
ATOM 871 O O . ILE A 1 110 ? 0.372 -8.940 2.659 1.00 95.81 110 ILE A O 1
ATOM 875 N N . PHE A 1 111 ? 1.135 -10.864 1.813 1.00 92.88 111 PHE A N 1
ATOM 876 C CA . PHE A 1 111 ? 1.928 -10.236 0.764 1.00 92.88 111 PHE A CA 1
ATOM 877 C C . PHE A 1 111 ? 1.355 -10.581 -0.601 1.00 92.88 111 PHE A C 1
ATOM 879 O O . PHE A 1 111 ? 0.948 -11.720 -0.838 1.00 92.88 111 PHE A O 1
ATOM 886 N N . SER A 1 112 ? 1.358 -9.613 -1.516 1.00 90.12 112 SER A N 1
ATOM 887 C CA . SER A 1 112 ? 1.242 -9.951 -2.928 1.00 90.12 112 SER A CA 1
ATOM 888 C C . SER A 1 112 ? 2.477 -10.723 -3.377 1.00 90.12 112 SER A C 1
ATOM 890 O O . SER A 1 112 ? 3.594 -10.430 -2.948 1.00 90.12 112 SER A O 1
ATOM 892 N N . VAL A 1 113 ? 2.258 -11.675 -4.277 1.00 89.25 113 VAL A N 1
ATOM 893 C CA . VAL A 1 113 ? 3.317 -12.329 -5.038 1.00 89.25 113 VAL A CA 1
ATOM 894 C C . VAL A 1 113 ? 3.119 -11.939 -6.495 1.00 89.25 113 VAL A C 1
ATOM 896 O O . VAL A 1 113 ? 2.022 -12.080 -7.038 1.00 89.25 113 VAL A O 1
ATOM 899 N N . GLN A 1 114 ? 4.156 -11.395 -7.115 1.00 85.12 114 GLN A N 1
ATOM 900 C CA . GLN A 1 114 ? 4.153 -11.017 -8.523 1.00 85.12 114 GLN A CA 1
ATOM 901 C C . GLN A 1 114 ? 5.063 -11.954 -9.307 1.00 85.12 114 GLN A C 1
ATOM 903 O O . GLN A 1 114 ? 6.089 -12.389 -8.804 1.00 85.12 114 GLN A O 1
ATOM 908 N N . GLY A 1 115 ? 4.693 -12.267 -10.547 1.00 82.69 115 GLY A N 1
ATOM 909 C CA . GLY A 1 115 ? 5.596 -12.970 -11.456 1.00 82.69 115 GLY A CA 1
ATOM 910 C C . GLY A 1 115 ? 6.687 -12.043 -11.991 1.00 82.69 115 GLY A C 1
ATOM 911 O O . GLY A 1 115 ? 6.554 -10.815 -11.931 1.00 82.69 115 GLY A O 1
ATOM 912 N N . VAL A 1 116 ? 7.735 -12.634 -12.569 1.00 81.19 116 VAL A N 1
ATOM 913 C CA . VAL A 1 116 ? 8.804 -11.905 -13.271 1.00 81.19 116 VAL A CA 1
ATOM 914 C C . VAL A 1 116 ? 8.217 -10.872 -14.232 1.00 81.19 116 VAL A C 1
ATOM 916 O O . VAL A 1 116 ? 7.314 -11.166 -15.024 1.00 81.19 116 VAL A O 1
ATOM 919 N N . HIS A 1 117 ? 8.732 -9.642 -14.162 1.00 80.50 117 HIS A N 1
ATOM 920 C CA . HIS A 1 117 ? 8.373 -8.623 -15.135 1.00 80.50 117 HIS A CA 1
ATOM 921 C C . HIS A 1 117 ? 8.762 -9.101 -16.535 1.00 80.50 117 HIS A C 1
ATOM 923 O O . HIS A 1 117 ? 9.908 -9.456 -16.791 1.00 80.50 117 HIS A O 1
ATOM 929 N N . LYS A 1 118 ? 7.787 -9.082 -17.437 1.00 85.56 118 LYS A N 1
ATOM 930 C CA . LYS A 1 118 ? 7.933 -9.459 -18.840 1.00 85.56 118 LYS A CA 1
ATOM 931 C C . LYS A 1 118 ? 7.563 -8.293 -19.736 1.00 85.56 118 LYS A C 1
ATOM 933 O O . LYS A 1 118 ? 6.833 -7.396 -19.302 1.00 85.56 118 LYS A O 1
ATOM 938 N N . ASP A 1 119 ? 8.017 -8.337 -20.980 1.00 91.06 119 ASP A N 1
ATOM 939 C CA . ASP A 1 119 ? 7.464 -7.474 -22.016 1.00 91.06 119 ASP A CA 1
ATOM 940 C C . ASP A 1 119 ? 5.936 -7.625 -22.033 1.00 91.06 119 ASP A C 1
ATOM 942 O O . ASP A 1 119 ? 5.390 -8.728 -21.906 1.00 91.06 119 ASP A O 1
ATOM 946 N N . TYR A 1 120 ? 5.241 -6.499 -22.106 1.00 91.56 120 TYR A N 1
ATOM 947 C CA . TYR A 1 120 ? 3.785 -6.461 -22.091 1.00 91.56 120 TYR A CA 1
ATOM 948 C C . TYR A 1 120 ? 3.301 -5.296 -22.931 1.00 91.56 120 TYR A C 1
ATOM 950 O O . TYR A 1 120 ? 3.910 -4.231 -22.923 1.00 91.56 120 TYR A O 1
ATOM 958 N N . GLU A 1 121 ? 2.189 -5.501 -23.619 1.00 94.38 121 GLU A N 1
ATOM 959 C CA . GLU A 1 121 ? 1.553 -4.495 -24.450 1.00 94.38 121 GLU A CA 1
ATOM 960 C C . GLU A 1 121 ? 0.038 -4.583 -24.289 1.00 94.38 121 GLU A C 1
ATOM 962 O O . GLU A 1 121 ? -0.528 -5.673 -24.171 1.00 94.38 121 GLU A O 1
ATOM 967 N N . GLN A 1 122 ? -0.612 -3.426 -24.252 1.00 94.19 122 GLN A N 1
ATOM 968 C CA . GLN A 1 122 ? -2.058 -3.306 -24.208 1.00 94.19 122 GLN A CA 1
ATOM 969 C C . GLN A 1 122 ? -2.506 -2.002 -24.867 1.00 94.19 122 GLN A C 1
ATOM 971 O O . GLN A 1 122 ? -2.048 -0.917 -24.506 1.00 94.19 122 GLN A O 1
ATOM 976 N N . THR A 1 123 ? -3.498 -2.094 -25.751 1.00 94.69 123 THR A N 1
ATOM 977 C CA . THR A 1 123 ? -4.240 -0.924 -26.229 1.00 94.69 123 THR A CA 1
ATOM 978 C C . THR A 1 123 ? -5.217 -0.444 -25.154 1.00 94.69 123 THR A C 1
ATOM 980 O O . THR A 1 123 ? -6.061 -1.198 -24.660 1.00 94.69 123 THR A O 1
ATOM 983 N N . LEU A 1 124 ? -5.081 0.818 -24.761 1.00 91.62 124 LEU A N 1
ATOM 984 C CA . LEU A 1 124 ? -5.948 1.501 -23.809 1.00 91.62 124 LEU A CA 1
ATOM 985 C C . LEU A 1 124 ? -7.265 1.916 -24.483 1.00 91.62 124 LEU A C 1
ATOM 987 O O . LEU A 1 124 ? -7.369 1.997 -25.705 1.00 91.62 124 LEU A O 1
ATOM 991 N N . SER A 1 125 ? -8.288 2.225 -23.682 1.00 88.88 125 SER A N 1
ATOM 992 C CA . SER A 1 125 ? -9.633 2.564 -24.179 1.00 88.88 125 SER A CA 1
ATOM 993 C C . SER A 1 125 ? -9.691 3.805 -25.079 1.00 88.88 125 SER A C 1
ATOM 995 O O . SER A 1 125 ? -10.658 3.982 -25.810 1.00 88.88 125 SER A O 1
ATOM 997 N N . ASN A 1 126 ? -8.670 4.659 -25.033 1.00 90.88 126 ASN A N 1
ATOM 998 C CA . ASN A 1 126 ? -8.530 5.849 -25.870 1.00 90.88 126 ASN A CA 1
ATOM 999 C C . ASN A 1 126 ? -7.682 5.613 -27.136 1.00 90.88 126 ASN A C 1
ATOM 1001 O O . ASN A 1 126 ? -7.308 6.578 -27.794 1.00 90.88 126 ASN A O 1
ATOM 1005 N N . GLY A 1 127 ? -7.354 4.358 -27.458 1.00 92.31 127 GLY A N 1
ATOM 1006 C CA . GLY A 1 127 ? -6.576 3.979 -28.641 1.00 92.31 127 GLY A CA 1
ATOM 1007 C C . GLY A 1 127 ? -5.057 4.067 -28.476 1.00 92.31 127 GLY A C 1
ATOM 1008 O O . GLY A 1 127 ? -4.346 3.581 -29.348 1.00 92.31 127 GLY A O 1
ATOM 1009 N N . ILE A 1 12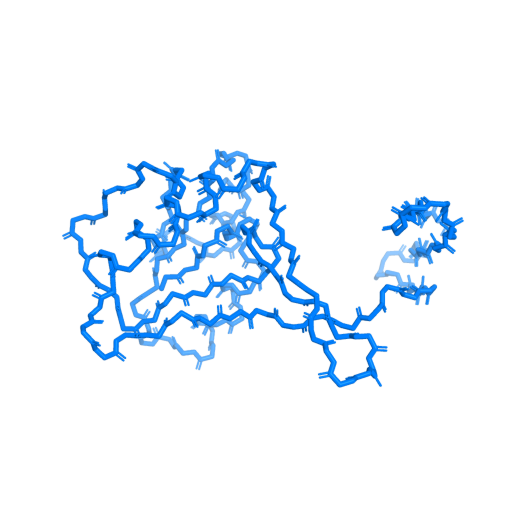8 ? -4.551 4.619 -27.365 1.00 95.19 128 ILE A N 1
ATOM 1010 C CA . ILE A 1 128 ? -3.111 4.640 -27.069 1.00 95.19 128 ILE A CA 1
ATOM 1011 C C . ILE A 1 128 ? -2.640 3.220 -26.767 1.00 95.19 128 ILE A C 1
ATOM 1013 O O . ILE A 1 128 ? -3.230 2.528 -25.936 1.00 95.19 128 ILE A O 1
ATOM 1017 N N . THR A 1 129 ? -1.543 2.799 -27.379 1.00 94.62 129 THR A N 1
ATOM 1018 C CA . THR A 1 129 ? -0.857 1.557 -27.033 1.00 94.62 129 THR A CA 1
ATOM 1019 C C . THR A 1 129 ? 0.129 1.828 -25.909 1.00 94.62 129 THR A C 1
ATOM 1021 O O . THR A 1 129 ? 1.094 2.573 -26.062 1.00 94.62 129 THR A O 1
ATOM 1024 N N . TYR A 1 130 ? -0.132 1.224 -24.754 1.00 94.25 130 TYR A N 1
ATOM 1025 C CA . TYR A 1 130 ? 0.822 1.140 -23.661 1.00 94.25 130 TYR A CA 1
ATOM 1026 C C . TYR A 1 130 ? 1.664 -0.117 -23.843 1.00 94.25 130 TYR A C 1
ATOM 1028 O O . TYR A 1 130 ? 1.114 -1.217 -23.914 1.00 94.25 130 TYR A O 1
ATOM 1036 N N . SER A 1 131 ? 2.986 0.020 -23.838 1.00 94.56 131 SER A N 1
ATOM 1037 C CA . SER A 1 131 ? 3.887 -1.123 -23.749 1.00 94.56 131 SER A CA 1
ATOM 1038 C C . SER A 1 131 ? 4.950 -0.932 -22.667 1.00 94.56 131 SER A C 1
ATOM 1040 O O . SER A 1 131 ? 5.357 0.183 -22.337 1.00 94.56 131 SER A O 1
ATOM 1042 N N . GLN A 1 132 ? 5.375 -2.039 -22.062 1.00 94.06 132 GLN A N 1
ATOM 1043 C CA . GLN A 1 132 ? 6.538 -2.105 -21.186 1.00 94.06 132 GLN A CA 1
ATOM 1044 C C . GLN A 1 132 ? 7.574 -3.049 -21.789 1.00 94.06 132 GLN A C 1
ATOM 1046 O O . GLN A 1 132 ? 7.236 -4.147 -22.235 1.00 94.06 132 GLN A O 1
ATOM 1051 N N . LYS A 1 133 ? 8.833 -2.620 -21.762 1.00 94.12 133 LYS A N 1
ATOM 1052 C CA . LYS A 1 133 ? 9.997 -3.376 -22.234 1.00 94.12 133 LYS A CA 1
ATOM 1053 C C . LYS A 1 133 ? 10.968 -3.583 -21.081 1.00 94.12 133 LYS A C 1
ATOM 1055 O O . LYS A 1 133 ? 11.258 -2.619 -20.368 1.00 94.12 133 LYS A O 1
ATOM 1060 N N . ILE A 1 134 ? 11.442 -4.811 -20.886 1.00 91.19 134 ILE A N 1
ATOM 1061 C CA . ILE A 1 134 ? 12.386 -5.163 -19.817 1.00 91.19 134 ILE A CA 1
ATOM 1062 C C . ILE A 1 134 ? 13.770 -5.414 -20.412 1.00 91.19 134 ILE A C 1
ATOM 1064 O O . ILE A 1 134 ? 13.939 -6.290 -21.258 1.00 91.19 134 ILE A O 1
ATOM 1068 N N . PHE A 1 135 ? 14.766 -4.673 -19.937 1.00 90.31 135 PHE A N 1
ATOM 1069 C CA . PHE A 1 135 ? 16.161 -4.809 -20.343 1.00 90.31 135 PHE A CA 1
ATOM 1070 C C . PHE A 1 135 ? 16.984 -5.326 -19.156 1.00 90.31 135 PHE A C 1
ATOM 1072 O O . PHE A 1 135 ? 17.075 -4.638 -18.137 1.00 90.31 135 PHE A O 1
ATOM 1079 N N . PRO A 1 136 ? 17.560 -6.538 -19.232 1.00 86.94 136 PRO A N 1
ATOM 1080 C CA . PRO A 1 136 ? 18.362 -7.078 -18.140 1.00 86.94 136 PRO A CA 1
ATOM 1081 C C . PRO A 1 136 ? 19.644 -6.260 -17.939 1.00 86.94 136 PRO A C 1
ATOM 1083 O O . PRO A 1 136 ? 20.267 -5.819 -18.904 1.00 86.94 136 PRO A O 1
ATOM 1086 N N . MET A 1 137 ? 20.063 -6.094 -16.684 1.00 85.19 137 MET A N 1
ATOM 1087 C CA . MET A 1 137 ? 21.315 -5.438 -16.301 1.00 85.19 137 MET A CA 1
ATOM 1088 C C . MET A 1 137 ? 22.142 -6.333 -15.361 1.00 85.19 137 MET A C 1
ATOM 1090 O O . MET A 1 137 ? 21.595 -7.224 -14.707 1.00 85.19 137 MET A O 1
ATOM 1094 N N . PRO A 1 138 ? 23.461 -6.095 -15.231 1.00 85.50 138 PRO A N 1
ATOM 1095 C CA . PRO A 1 138 ? 24.282 -6.771 -14.229 1.00 85.50 138 PRO A CA 1
ATOM 1096 C C . PRO A 1 138 ? 23.780 -6.556 -12.788 1.00 85.50 138 PRO A C 1
ATOM 1098 O O . PRO A 1 138 ? 23.162 -5.536 -12.480 1.00 85.50 138 PRO A O 1
ATOM 1101 N N . HIS A 1 139 ? 24.145 -7.475 -11.887 1.00 80.19 139 HIS A N 1
ATOM 1102 C CA . HIS A 1 139 ? 23.864 -7.410 -10.441 1.00 80.19 139 HIS A CA 1
ATOM 1103 C C . HIS A 1 139 ? 22.371 -7.433 -10.068 1.00 80.19 139 HIS A C 1
ATOM 1105 O O . HIS A 1 139 ? 21.936 -6.625 -9.249 1.00 80.19 139 HIS A O 1
ATOM 1111 N N . ASP A 1 140 ? 21.597 -8.340 -10.674 1.00 73.00 140 ASP A N 1
ATOM 1112 C CA . ASP A 1 140 ? 20.160 -8.528 -10.398 1.00 73.00 140 ASP A CA 1
ATOM 1113 C C . ASP A 1 140 ? 19.318 -7.256 -10.589 1.00 73.00 140 ASP A C 1
ATOM 1115 O O . ASP A 1 140 ? 18.319 -7.021 -9.905 1.00 73.00 140 ASP A O 1
ATOM 1119 N N . LYS A 1 141 ? 19.731 -6.417 -11.543 1.00 73.44 141 LYS A N 1
ATOM 1120 C CA . LYS A 1 141 ? 19.026 -5.198 -11.938 1.00 73.44 141 LYS A CA 1
ATOM 1121 C C . LYS A 1 141 ? 18.372 -5.383 -13.300 1.00 73.44 141 LYS A C 1
ATOM 1123 O O . LYS A 1 141 ? 18.772 -6.220 -14.105 1.00 73.44 141 LYS A O 1
ATOM 1128 N N . PHE A 1 142 ? 17.380 -4.553 -13.578 1.00 84.12 142 PHE A N 1
ATOM 1129 C CA . PHE A 1 142 ? 16.811 -4.410 -14.908 1.00 84.12 142 PHE A CA 1
ATOM 1130 C C . PHE A 1 142 ? 16.356 -2.969 -15.114 1.00 84.12 142 PHE A C 1
ATOM 1132 O O . PHE A 1 142 ? 15.956 -2.286 -14.168 1.00 84.12 142 PHE A O 1
ATOM 1139 N N . GLU A 1 143 ? 16.387 -2.527 -16.361 1.00 86.50 143 GLU A N 1
ATOM 1140 C CA . GLU A 1 143 ? 15.718 -1.316 -16.807 1.00 86.50 143 GLU A CA 1
ATOM 1141 C C . GLU A 1 143 ? 14.334 -1.675 -17.338 1.00 86.50 143 GLU A C 1
ATOM 1143 O O . GLU A 1 143 ? 14.138 -2.682 -18.021 1.00 86.50 143 GLU A O 1
ATOM 1148 N N . LYS A 1 144 ? 13.348 -0.848 -16.998 1.00 89.69 144 LYS A N 1
ATOM 1149 C CA . LYS A 1 144 ? 11.973 -1.009 -17.459 1.00 89.69 144 LYS A CA 1
ATOM 1150 C C . LYS A 1 144 ? 11.532 0.258 -18.164 1.00 89.69 144 LYS A C 1
ATOM 1152 O O . LYS A 1 144 ? 11.384 1.300 -17.531 1.00 89.69 144 LYS A O 1
ATOM 1157 N N . HIS A 1 145 ? 11.319 0.159 -19.469 1.00 92.88 145 HIS A N 1
ATOM 1158 C CA . HIS A 1 145 ? 10.830 1.273 -20.273 1.00 92.88 145 HIS A CA 1
ATOM 1159 C C . HIS A 1 145 ? 9.313 1.201 -20.360 1.00 92.88 145 HIS A C 1
ATOM 1161 O O . HIS A 1 145 ? 8.768 0.132 -20.627 1.00 92.88 145 HIS A O 1
ATOM 1167 N N . TYR A 1 146 ? 8.653 2.338 -20.155 1.00 92.62 146 TYR A N 1
ATOM 1168 C CA . TYR A 1 146 ? 7.216 2.509 -20.348 1.00 92.62 146 TYR A CA 1
ATOM 1169 C C . TYR A 1 146 ? 7.003 3.373 -21.5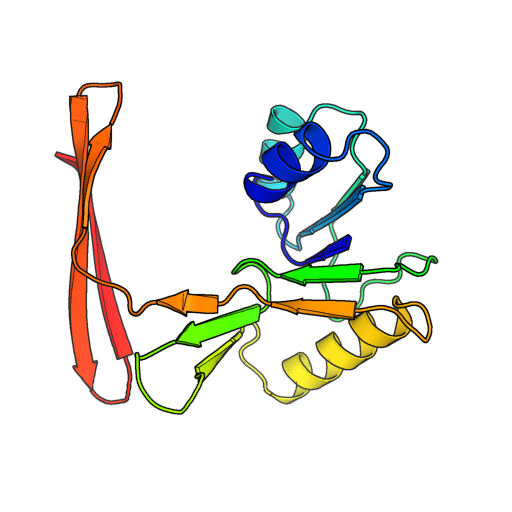91 1.00 92.62 146 TYR A C 1
ATOM 1171 O O . TYR A 1 146 ? 7.506 4.495 -21.649 1.00 92.62 146 TYR A O 1
ATOM 1179 N N . ILE A 1 147 ? 6.297 2.846 -22.587 1.00 94.31 147 ILE A N 1
ATOM 1180 C CA . ILE A 1 147 ? 6.109 3.469 -23.900 1.00 94.31 147 ILE A CA 1
ATOM 1181 C C . ILE A 1 147 ? 4.611 3.682 -24.121 1.00 94.31 147 ILE A C 1
ATOM 1183 O O . ILE A 1 147 ? 3.802 2.803 -23.830 1.00 94.31 147 ILE A O 1
ATOM 1187 N N . PHE A 1 148 ? 4.258 4.863 -24.627 1.00 93.88 148 PHE A N 1
ATOM 1188 C CA . PHE A 1 148 ? 2.901 5.229 -25.020 1.00 93.88 148 PHE A CA 1
ATOM 1189 C C . PHE A 1 148 ? 2.951 5.705 -26.474 1.00 93.88 148 PHE A C 1
ATOM 1191 O O . PHE A 1 148 ? 3.633 6.692 -26.757 1.00 93.88 148 PHE A O 1
ATOM 1198 N N . SER A 1 149 ? 2.276 4.994 -27.378 1.00 90.75 149 SER A N 1
ATOM 1199 C CA . SER A 1 149 ? 2.257 5.266 -28.826 1.00 90.75 149 SER A CA 1
ATOM 1200 C C . SER A 1 149 ? 0.860 5.210 -29.410 1.00 90.75 149 SER A C 1
ATOM 1202 O O . SER A 1 149 ? 0.097 4.324 -28.962 1.00 90.75 149 SER A O 1
#

Foldseek 3Di:
DEAQCFLVPVVLVVCVVVVPDLDAHEHCDVVRQVNNCVRNPPPHHYDNDDLLDDDPVAADLEYEYEPRAKAWEDAVDPDIDIDGPDPDPVSVVSSVVSNVVRYDPNHDYYHYYHYPDAWDWDQDPVRWIWIWHWADDPPRDIDIDIDTD

Radius of gyration: 17.18 Å; chains: 1; bounding box: 43×36×47 Å

pLDDT: mean 92.82, std 6.24, range [67.31, 98.44]

Secondary structure (DSSP, 8-state):
-EET-TTSHHHHHHHHH-TT---EEEES-HHHHHHHHHHH-TTSEEEE--TTT---SS-EEEEEESSSSEEEEE-SSS-EEEEES--SHHHHHHHHHHHHHTEEEEEEEEE-EEEPP--EEEE-TTS-EEEEEEEEETTTEEEEEEEE-

Sequence (149 aa):
MELGVGTGLVAEKLIKKLPEIDFLGIDFTESMLLKARQRLGKNVALHHENVLTMDLERKFDAAFSNGGVWNFLDKGETEYTFFSHLVKVQNIIKSFHNVANHLNDAGKLIFSVQGVHKDYEQTLSNGITYSQKIFPMPHDKFEKHYIFS